Protein AF-A0A482VQ48-F1 (afdb_monomer_lite)

Foldseek 3Di:
DPLQAAAQALVCLVVLLVVLVVVCVPDDPVCFQVSVVVSLVSHDHPRNVVCVPPDDDGPVVVNVVSCVRRYDDQDPVNVVVVVVVVVVVVVVPDPDDDPDDDDDDDDDDPDPDDDDDD

Secondary structure (DSSP, 8-state):
-----B-S-HHHHHHHHHHHHHHHHHS-HHHHHHHHHHHHHTB-HHHHHHHTT----SHHHHHHHHHHHHS----HHHHHHHHHHHHHHHHTS--S--PPSS-------TTS------

pLDDT: mean 75.93, std 21.74, range [33.66, 95.94]

Radius of gyration: 28.67 Å; chains: 1; bounding box: 46×86×58 Å

Sequence (118 aa):
MITRSFDGKRSELQEFIRIWDIAYKFAANHQKEPLLGFILSNITGHASAQIQDKVVHNWHELNEILQQFFSEKKTESQLMEELNTLRQKSGRKNNVILQSGAIQTNQNLKYLFTNESN

Structure (mmCIF, N/CA/C/O backbone):
data_AF-A0A482VQ48-F1
#
_entry.id   AF-A0A482VQ48-F1
#
loop_
_atom_site.group_PDB
_atom_site.id
_atom_site.type_symbol
_atom_site.label_atom_id
_atom_site.label_alt_id
_atom_site.label_comp_id
_atom_site.label_asym_id
_atom_site.label_entity_id
_atom_site.label_seq_id
_atom_site.pdbx_PDB_ins_code
_atom_site.Cartn_x
_atom_site.Cartn_y
_atom_site.Cartn_z
_atom_site.occupancy
_atom_site.B_iso_or_equiv
_atom_site.auth_seq_id
_atom_site.auth_comp_id
_atom_site.auth_asym_id
_atom_site.auth_atom_id
_atom_site.pdbx_PDB_model_num
ATOM 1 N N . MET A 1 1 ? 18.257 -4.846 3.608 1.00 39.88 1 MET A N 1
ATOM 2 C CA . MET A 1 1 ? 17.220 -4.444 2.635 1.00 39.88 1 MET A CA 1
ATOM 3 C C . MET A 1 1 ? 15.912 -4.361 3.409 1.00 39.88 1 MET A C 1
ATOM 5 O O . MET A 1 1 ? 15.552 -5.352 4.026 1.00 39.88 1 MET A O 1
ATOM 9 N N . ILE A 1 2 ? 15.285 -3.186 3.521 1.00 48.41 2 ILE A N 1
ATOM 10 C CA . ILE A 1 2 ? 14.027 -3.047 4.276 1.00 48.41 2 ILE A CA 1
ATOM 11 C C . ILE A 1 2 ? 12.893 -3.456 3.334 1.00 48.41 2 ILE A C 1
ATOM 13 O O . ILE A 1 2 ? 12.313 -2.621 2.654 1.00 48.41 2 ILE A O 1
ATOM 17 N N . THR A 1 3 ? 12.621 -4.752 3.240 1.00 56.72 3 THR A N 1
ATOM 18 C CA . THR A 1 3 ? 11.409 -5.269 2.596 1.00 56.72 3 THR A CA 1
ATOM 19 C C . THR A 1 3 ? 10.340 -5.374 3.671 1.00 56.72 3 THR A C 1
ATOM 21 O O . THR A 1 3 ? 10.227 -6.394 4.350 1.00 56.72 3 THR A O 1
ATOM 24 N N . ARG A 1 4 ? 9.617 -4.276 3.914 1.00 76.50 4 ARG A N 1
ATOM 25 C CA . ARG A 1 4 ? 8.392 -4.350 4.713 1.00 76.50 4 ARG A CA 1
ATOM 26 C C . ARG A 1 4 ? 7.263 -4.759 3.786 1.00 76.50 4 ARG A C 1
ATOM 28 O O . ARG A 1 4 ? 6.808 -3.950 2.983 1.00 76.50 4 ARG A O 1
ATOM 35 N N . SER A 1 5 ? 6.855 -6.015 3.899 1.00 89.31 5 SER A N 1
ATOM 36 C CA . SER A 1 5 ? 5.650 -6.506 3.246 1.00 89.31 5 SER A CA 1
ATOM 37 C C . SER A 1 5 ? 4.412 -5.863 3.871 1.00 89.31 5 SER A C 1
ATOM 39 O O . SER A 1 5 ? 4.418 -5.537 5.058 1.00 89.31 5 SER A O 1
ATOM 41 N N . PHE A 1 6 ? 3.356 -5.695 3.082 1.00 93.69 6 PHE A N 1
ATOM 42 C CA . PHE A 1 6 ? 2.062 -5.192 3.537 1.00 93.69 6 PHE A CA 1
ATOM 43 C C . PHE A 1 6 ? 0.996 -6.262 3.336 1.00 93.69 6 PHE A C 1
ATOM 45 O O . PHE A 1 6 ? 0.801 -6.736 2.218 1.00 93.69 6 PHE A O 1
ATOM 52 N N . ASP A 1 7 ? 0.323 -6.662 4.412 1.00 92.75 7 ASP A N 1
ATOM 53 C CA . ASP A 1 7 ? -0.710 -7.708 4.392 1.00 92.75 7 ASP A CA 1
ATOM 54 C C . ASP A 1 7 ? -2.148 -7.155 4.407 1.00 92.75 7 ASP A C 1
ATOM 56 O O . ASP A 1 7 ? -3.102 -7.920 4.254 1.00 92.75 7 ASP A O 1
ATOM 60 N N . GLY A 1 8 ? -2.309 -5.834 4.559 1.00 89.44 8 GLY A N 1
ATOM 61 C CA . GLY A 1 8 ? -3.603 -5.154 4.678 1.00 89.44 8 GLY A CA 1
ATOM 62 C C . GLY A 1 8 ? -3.880 -4.542 6.052 1.00 89.44 8 GLY A C 1
ATOM 63 O O . GLY A 1 8 ? -4.915 -3.897 6.233 1.00 89.44 8 GLY A O 1
ATOM 64 N N . LYS A 1 9 ? -2.988 -4.702 7.038 1.00 90.81 9 LYS A N 1
ATOM 65 C CA . LYS A 1 9 ? -3.147 -4.078 8.361 1.00 90.81 9 LYS A CA 1
ATOM 66 C C . LYS A 1 9 ? -3.091 -2.555 8.296 1.00 90.81 9 LYS A C 1
ATOM 68 O O . LYS A 1 9 ? -2.079 -1.954 7.942 1.00 90.81 9 LYS A O 1
ATOM 73 N N . ARG A 1 10 ? -4.150 -1.912 8.787 1.00 86.19 10 ARG A N 1
ATOM 74 C CA . ARG A 1 10 ? -4.276 -0.444 8.815 1.00 86.19 10 ARG A CA 1
ATOM 75 C C . ARG A 1 10 ? -3.122 0.260 9.530 1.00 86.19 10 ARG A C 1
ATOM 77 O O . ARG A 1 10 ? -2.643 1.283 9.054 1.00 86.19 10 ARG A O 1
ATOM 84 N N . SER A 1 11 ? -2.653 -0.304 10.644 1.00 87.19 11 SER A N 1
ATOM 85 C CA . SER A 1 11 ? -1.537 0.243 11.428 1.00 87.19 11 SER A CA 1
ATOM 86 C C . SER A 1 11 ? -0.217 0.295 10.656 1.00 87.19 11 SER A C 1
ATOM 88 O O . SER A 1 11 ? 0.671 1.064 11.012 1.00 87.19 11 SER A O 1
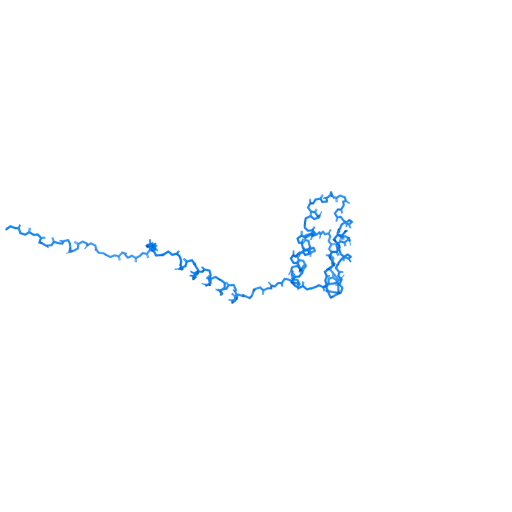ATOM 90 N N . GLU A 1 12 ? -0.075 -0.519 9.610 1.00 90.12 12 GLU A N 1
ATOM 91 C CA . GLU A 1 12 ? 1.146 -0.639 8.811 1.00 90.12 12 GLU A CA 1
ATOM 92 C C . GLU A 1 12 ? 1.077 0.186 7.516 1.00 90.12 12 GLU A C 1
ATOM 94 O O . GLU A 1 12 ? 2.117 0.512 6.944 1.00 90.12 12 GLU A O 1
ATOM 99 N N . LEU A 1 13 ? -0.129 0.585 7.089 1.00 91.88 13 LEU A N 1
ATOM 100 C CA . LEU A 1 13 ? -0.376 1.263 5.814 1.00 91.88 13 LEU A CA 1
ATOM 101 C C . LEU A 1 13 ? 0.445 2.546 5.653 1.00 91.88 13 LEU A C 1
ATOM 103 O O . LEU A 1 13 ? 1.133 2.714 4.650 1.00 91.88 13 LEU A O 1
ATOM 107 N N . GLN A 1 14 ? 0.386 3.454 6.632 1.00 92.44 14 GLN A N 1
ATOM 108 C CA . GLN A 1 14 ? 1.053 4.756 6.508 1.00 92.44 14 GLN A CA 1
ATOM 109 C C . GLN A 1 14 ? 2.576 4.611 6.462 1.00 92.44 14 GLN A C 1
ATOM 111 O O . GLN A 1 14 ? 3.245 5.325 5.720 1.00 92.44 14 GLN A O 1
ATOM 116 N N . GLU A 1 15 ? 3.130 3.656 7.209 1.00 91.75 15 GLU A N 1
ATOM 117 C CA . GLU A 1 15 ? 4.567 3.392 7.192 1.00 91.75 15 GLU A CA 1
ATOM 118 C C . GLU A 1 15 ? 5.006 2.740 5.876 1.00 91.75 15 GLU A C 1
ATOM 120 O O . GLU A 1 15 ? 6.036 3.122 5.320 1.00 91.75 15 GLU A O 1
ATOM 125 N N . PHE A 1 16 ? 4.209 1.812 5.339 1.00 93.69 16 PHE A N 1
ATOM 126 C CA . PHE A 1 16 ? 4.445 1.225 4.021 1.00 93.69 16 PHE A CA 1
ATOM 127 C C . PHE A 1 16 ? 4.445 2.302 2.930 1.00 93.69 16 PHE A C 1
ATOM 129 O O . PHE A 1 16 ? 5.416 2.418 2.182 1.00 93.69 16 PHE A O 1
ATOM 136 N N . ILE A 1 17 ? 3.410 3.149 2.888 1.00 94.19 17 ILE A N 1
ATOM 137 C CA . ILE A 1 17 ? 3.305 4.256 1.928 1.00 94.19 17 ILE A CA 1
ATOM 138 C C . ILE A 1 17 ? 4.502 5.194 2.056 1.00 94.19 17 ILE A C 1
ATOM 140 O O . ILE A 1 17 ? 5.129 5.514 1.053 1.00 94.19 17 ILE A O 1
ATOM 144 N N . ARG A 1 18 ? 4.872 5.590 3.277 1.00 93.81 18 ARG A N 1
ATOM 145 C CA . ARG A 1 18 ? 5.997 6.501 3.517 1.00 93.81 18 ARG A CA 1
ATOM 146 C C . ARG A 1 18 ? 7.318 5.956 2.965 1.00 93.81 18 ARG A C 1
ATOM 148 O O . ARG A 1 18 ? 8.084 6.713 2.374 1.00 93.81 18 ARG A O 1
ATOM 155 N N . ILE A 1 19 ? 7.605 4.668 3.166 1.00 92.94 19 ILE A N 1
ATOM 156 C CA . ILE A 1 19 ? 8.839 4.036 2.674 1.00 92.94 19 ILE A CA 1
ATOM 157 C C . ILE A 1 19 ? 8.893 4.082 1.143 1.00 92.94 19 ILE A C 1
ATOM 159 O O . ILE A 1 19 ? 9.905 4.494 0.571 1.00 92.94 19 ILE A O 1
ATOM 163 N N . TRP A 1 20 ? 7.808 3.683 0.481 1.00 94.19 20 TRP A N 1
ATOM 164 C CA . TRP A 1 20 ? 7.778 3.589 -0.976 1.00 94.19 20 TRP A CA 1
ATOM 165 C C . TRP A 1 20 ? 7.635 4.936 -1.666 1.00 94.19 20 TRP A C 1
ATOM 167 O O . TRP A 1 20 ? 8.206 5.116 -2.735 1.00 94.19 20 TRP A O 1
ATOM 177 N N . ASP A 1 21 ? 6.984 5.909 -1.032 1.00 95.31 21 ASP A N 1
ATOM 178 C CA . ASP A 1 21 ? 6.919 7.279 -1.530 1.00 95.31 21 ASP A CA 1
ATOM 179 C C . ASP A 1 21 ? 8.315 7.910 -1.604 1.00 95.31 21 ASP A C 1
ATOM 181 O O . ASP A 1 21 ? 8.705 8.478 -2.625 1.00 95.31 21 ASP A O 1
ATOM 185 N N . ILE A 1 22 ? 9.132 7.701 -0.565 1.00 94.00 22 ILE A N 1
ATOM 186 C CA . ILE A 1 22 ? 10.543 8.100 -0.566 1.00 94.00 22 ILE A CA 1
ATOM 187 C C . ILE A 1 22 ? 11.295 7.372 -1.687 1.00 94.00 22 ILE A C 1
ATOM 189 O O . ILE A 1 22 ? 11.955 8.021 -2.499 1.00 94.00 22 ILE A O 1
ATOM 193 N N . ALA A 1 23 ? 11.182 6.044 -1.771 1.00 93.06 23 ALA A N 1
ATOM 194 C CA . ALA A 1 23 ? 11.880 5.264 -2.794 1.00 93.06 23 ALA A CA 1
ATOM 195 C C . ALA A 1 23 ? 11.510 5.713 -4.220 1.00 93.06 23 ALA A C 1
ATOM 197 O O . ALA A 1 23 ? 12.389 5.899 -5.059 1.00 93.06 23 ALA A O 1
ATOM 198 N N . TYR A 1 24 ? 10.225 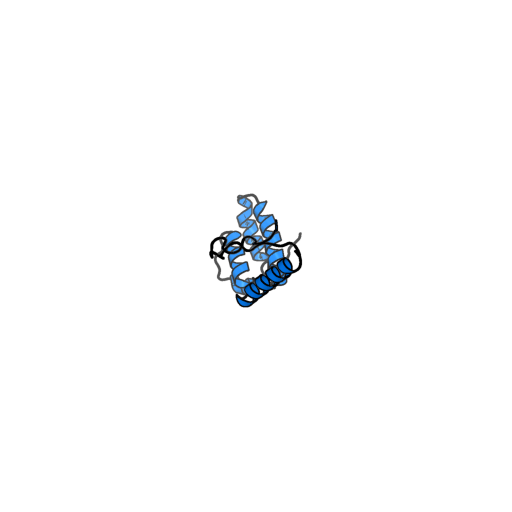5.954 -4.479 1.00 94.69 24 TYR A N 1
ATOM 199 C CA . TYR A 1 24 ? 9.713 6.364 -5.783 1.00 94.69 24 TYR A CA 1
ATOM 200 C C . TYR A 1 24 ? 10.104 7.800 -6.146 1.00 94.69 24 TYR A C 1
ATOM 202 O O . TYR A 1 24 ? 10.395 8.087 -7.309 1.00 94.69 24 TYR A O 1
ATOM 210 N N . LYS A 1 25 ? 10.169 8.699 -5.155 1.00 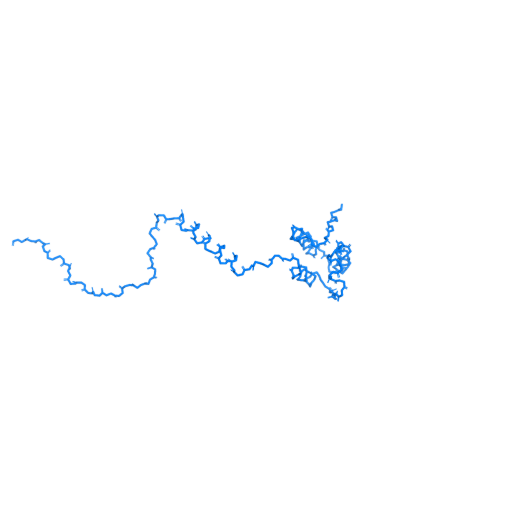95.00 25 LYS A N 1
ATOM 211 C CA . LYS A 1 25 ? 10.631 10.083 -5.329 1.00 95.00 25 LYS A CA 1
ATOM 212 C C . LYS A 1 25 ? 12.099 10.161 -5.749 1.00 95.00 25 LYS A C 1
ATOM 214 O O . LYS A 1 25 ? 12.447 11.024 -6.551 1.00 95.00 25 LYS A O 1
ATOM 219 N N . PHE A 1 26 ? 12.948 9.290 -5.205 1.00 95.06 26 PHE A N 1
ATOM 220 C CA . PHE A 1 26 ? 14.385 9.278 -5.500 1.00 95.06 26 PHE A CA 1
ATOM 221 C C . PHE A 1 26 ? 14.772 8.374 -6.679 1.00 95.06 26 PHE A C 1
ATOM 223 O O . PHE A 1 26 ? 15.895 8.474 -7.173 1.00 95.06 26 PHE A O 1
ATOM 230 N N . ALA A 1 27 ? 13.866 7.519 -7.156 1.00 94.69 27 ALA A N 1
ATOM 231 C CA . ALA A 1 27 ? 14.102 6.671 -8.317 1.00 94.69 27 ALA A CA 1
ATOM 232 C C . ALA A 1 27 ? 14.189 7.485 -9.619 1.00 94.69 27 ALA A C 1
ATOM 234 O O . ALA A 1 27 ? 13.366 8.366 -9.897 1.00 94.69 27 ALA A O 1
ATOM 235 N N . ALA A 1 28 ? 15.154 7.136 -10.473 1.00 95.44 28 ALA A N 1
ATOM 236 C CA . ALA A 1 28 ? 15.206 7.662 -11.832 1.00 95.44 28 ALA A CA 1
ATOM 237 C C . ALA A 1 28 ? 13.995 7.172 -12.645 1.00 95.44 28 ALA A C 1
ATOM 239 O O . ALA A 1 28 ? 13.440 6.109 -12.372 1.00 95.44 28 ALA A O 1
ATOM 240 N N . ASN A 1 29 ? 13.597 7.905 -13.690 1.00 94.50 29 ASN A N 1
ATOM 241 C CA . ASN A 1 29 ? 12.384 7.576 -14.454 1.00 94.50 29 ASN A CA 1
ATOM 242 C C . ASN A 1 29 ? 12.375 6.141 -15.014 1.00 94.50 29 ASN A C 1
ATOM 244 O O . ASN A 1 29 ? 11.348 5.478 -14.943 1.00 94.50 29 ASN A O 1
ATOM 248 N N . HIS A 1 30 ? 13.519 5.632 -15.481 1.00 95.06 30 HIS A N 1
ATOM 249 C CA . HIS A 1 30 ? 13.650 4.258 -15.987 1.00 95.06 30 HIS A CA 1
ATOM 250 C C . HIS A 1 30 ? 13.571 3.178 -14.890 1.00 95.06 30 HIS A C 1
ATOM 252 O O . HIS A 1 30 ? 13.414 2.003 -15.194 1.00 95.06 30 HIS A O 1
ATOM 258 N N . GLN A 1 31 ? 13.697 3.556 -13.615 1.00 95.56 31 GLN A N 1
ATOM 259 C CA . GLN A 1 31 ? 13.623 2.643 -12.469 1.00 95.56 31 GLN A CA 1
ATOM 260 C C . GLN A 1 31 ? 12.216 2.571 -11.874 1.00 95.56 31 GLN A C 1
ATOM 262 O O . GLN A 1 31 ? 11.940 1.661 -11.099 1.00 95.56 31 GLN A O 1
ATOM 267 N N . LYS A 1 32 ? 11.325 3.510 -12.215 1.00 93.56 32 LYS A N 1
ATOM 268 C CA . LYS A 1 32 ? 9.992 3.621 -11.607 1.00 93.56 32 LYS A CA 1
ATOM 269 C C . LYS A 1 32 ? 9.097 2.424 -11.904 1.00 93.56 32 LYS A C 1
ATOM 271 O O . LYS A 1 32 ? 8.416 1.956 -11.001 1.00 93.56 32 LYS A O 1
ATOM 276 N N . GLU A 1 33 ? 9.126 1.913 -13.130 1.00 95.00 33 GLU A N 1
ATOM 277 C CA . GLU A 1 33 ? 8.345 0.735 -13.518 1.00 95.00 33 GLU A CA 1
ATOM 278 C C . GLU A 1 33 ? 8.869 -0.553 -12.844 1.00 95.00 33 GLU A C 1
ATOM 280 O O . GLU A 1 33 ? 8.083 -1.220 -12.167 1.00 95.00 33 GLU A O 1
ATOM 285 N N . PRO A 1 34 ? 10.182 -0.874 -12.877 1.00 95.12 34 PRO A N 1
ATOM 286 C CA . PRO A 1 34 ? 10.729 -1.975 -12.079 1.00 95.12 34 PRO A CA 1
ATOM 287 C C . PRO A 1 34 ? 10.458 -1.838 -10.575 1.00 95.12 34 PRO A C 1
ATOM 289 O O . PRO A 1 34 ? 10.139 -2.819 -9.904 1.00 95.12 34 PRO A O 1
ATOM 292 N N . LEU A 1 35 ? 10.560 -0.618 -10.038 1.00 95.12 35 LEU A N 1
ATOM 293 C CA . LEU A 1 35 ? 10.258 -0.333 -8.639 1.00 95.12 35 LEU A CA 1
ATOM 294 C C . LEU A 1 35 ? 8.782 -0.591 -8.327 1.00 95.12 35 LEU A C 1
ATOM 296 O O . LEU A 1 35 ? 8.492 -1.184 -7.296 1.00 95.12 35 LEU A O 1
ATOM 300 N N . LEU A 1 36 ? 7.857 -0.206 -9.207 1.00 95.38 36 LEU A N 1
ATOM 301 C CA . LEU A 1 36 ? 6.436 -0.507 -9.048 1.00 95.38 36 LEU A CA 1
ATOM 302 C C . LEU A 1 36 ? 6.188 -2.019 -8.997 1.00 95.38 36 LEU A C 1
ATOM 304 O O . LEU A 1 36 ? 5.497 -2.486 -8.093 1.00 95.38 36 LEU A O 1
ATOM 308 N N . GLY A 1 37 ? 6.801 -2.789 -9.900 1.00 94.38 37 GLY A N 1
ATOM 309 C CA . GLY A 1 37 ? 6.734 -4.253 -9.859 1.00 94.38 37 GLY A CA 1
ATOM 310 C C . GLY A 1 37 ? 7.262 -4.821 -8.537 1.00 94.38 37 GLY A C 1
ATOM 311 O O . GLY A 1 37 ? 6.646 -5.704 -7.937 1.00 94.38 37 GLY A O 1
ATOM 312 N N . PHE A 1 38 ? 8.356 -4.255 -8.019 1.00 94.25 38 PHE A N 1
ATOM 313 C CA . PHE A 1 38 ? 8.886 -4.632 -6.713 1.00 94.25 38 PHE A CA 1
ATOM 314 C C . PHE A 1 38 ? 7.926 -4.280 -5.568 1.00 94.25 38 PHE A C 1
ATOM 316 O O . PHE A 1 38 ? 7.682 -5.119 -4.702 1.00 94.25 38 PHE A O 1
ATOM 323 N N . ILE A 1 39 ? 7.328 -3.089 -5.568 1.00 94.75 39 ILE A N 1
ATOM 324 C CA . ILE A 1 39 ? 6.338 -2.675 -4.563 1.00 94.75 39 ILE A CA 1
ATOM 325 C C . ILE A 1 39 ? 5.147 -3.637 -4.557 1.00 94.75 39 ILE A C 1
ATOM 327 O O . ILE A 1 39 ? 4.769 -4.120 -3.491 1.00 94.75 39 ILE A O 1
ATOM 331 N N . LEU A 1 40 ? 4.604 -3.970 -5.732 1.00 94.56 40 LEU A N 1
ATOM 332 C CA . LEU A 1 40 ? 3.494 -4.915 -5.872 1.00 94.56 40 LEU A CA 1
ATOM 333 C C . LEU A 1 40 ? 3.847 -6.293 -5.300 1.00 94.56 40 LEU A C 1
ATOM 335 O O . LEU A 1 40 ? 3.041 -6.875 -4.581 1.00 94.56 40 LEU A O 1
ATOM 339 N N . SER A 1 41 ? 5.074 -6.778 -5.521 1.00 93.94 41 SER A N 1
ATOM 340 C CA . SER A 1 41 ? 5.537 -8.051 -4.944 1.00 93.94 41 SER A CA 1
ATOM 341 C C . SER A 1 41 ? 5.652 -8.042 -3.410 1.00 93.94 41 SER A C 1
ATOM 343 O O . SER A 1 41 ? 5.625 -9.099 -2.783 1.00 93.94 41 SER A O 1
ATOM 345 N N . ASN A 1 42 ? 5.756 -6.859 -2.792 1.00 94.44 42 ASN A N 1
ATOM 346 C CA . ASN A 1 42 ? 5.753 -6.696 -1.336 1.00 94.44 42 ASN A CA 1
ATOM 347 C C . ASN A 1 42 ? 4.330 -6.581 -0.756 1.00 94.44 42 ASN A C 1
ATOM 349 O O . ASN A 1 42 ? 4.172 -6.578 0.466 1.00 94.44 42 ASN A O 1
ATOM 353 N N . ILE A 1 43 ? 3.288 -6.511 -1.586 1.00 94.44 43 ILE A N 1
ATOM 354 C CA . ILE A 1 43 ? 1.898 -6.578 -1.132 1.00 94.44 43 ILE A CA 1
ATOM 355 C C . ILE A 1 43 ? 1.487 -8.049 -1.107 1.00 94.44 43 ILE A C 1
ATOM 357 O O . ILE A 1 43 ? 1.525 -8.749 -2.114 1.00 94.44 43 ILE A O 1
ATOM 361 N N . THR A 1 44 ? 1.100 -8.531 0.067 1.00 94.19 44 THR A N 1
ATOM 362 C CA . THR A 1 44 ? 0.920 -9.958 0.350 1.00 94.19 44 THR A CA 1
ATOM 363 C C . THR A 1 44 ? -0.437 -10.229 0.993 1.00 94.19 44 THR A C 1
ATOM 365 O O . THR A 1 44 ? -1.177 -9.306 1.338 1.00 94.19 44 THR A O 1
ATOM 368 N N . GLY A 1 45 ? -0.783 -11.509 1.137 1.00 91.88 45 GLY A N 1
ATOM 369 C CA . GLY A 1 45 ? -1.946 -11.942 1.908 1.00 91.88 45 GLY A CA 1
ATOM 370 C C . GLY A 1 45 ? -3.258 -11.294 1.460 1.00 91.88 45 GLY A C 1
ATOM 371 O O . GLY A 1 45 ? -3.590 -11.277 0.275 1.00 91.88 45 GLY A O 1
ATOM 372 N N . HIS A 1 46 ? -4.008 -10.769 2.430 1.00 92.12 46 HIS A N 1
ATOM 373 C CA . HIS A 1 46 ? -5.333 -10.203 2.193 1.00 92.12 46 HIS A CA 1
ATOM 374 C C . HIS A 1 46 ? -5.298 -8.968 1.287 1.00 92.12 46 HIS A C 1
ATOM 376 O O . HIS A 1 46 ? -6.147 -8.839 0.405 1.00 92.12 46 HIS A O 1
ATOM 382 N N . ALA A 1 47 ? -4.305 -8.090 1.462 1.00 93.19 47 ALA A N 1
ATOM 383 C CA . ALA A 1 47 ? -4.151 -6.922 0.603 1.00 93.19 47 ALA A CA 1
ATOM 384 C C . ALA A 1 47 ? -3.920 -7.308 -0.858 1.00 93.19 47 ALA A C 1
ATOM 386 O O . ALA A 1 47 ? -4.559 -6.739 -1.738 1.00 93.19 47 ALA A O 1
ATOM 387 N N . SER A 1 48 ? -3.065 -8.306 -1.104 1.00 94.56 48 SER A N 1
ATOM 388 C CA . SER A 1 48 ? -2.789 -8.806 -2.456 1.00 94.56 48 SER A CA 1
ATOM 389 C C . SER A 1 48 ? -4.065 -9.310 -3.133 1.00 94.56 48 SER A C 1
ATOM 391 O O . SER A 1 48 ? -4.375 -8.892 -4.245 1.00 94.56 48 SER A O 1
ATOM 393 N N . ALA A 1 49 ? -4.863 -10.111 -2.419 1.00 93.00 49 ALA A N 1
ATOM 394 C CA . ALA A 1 49 ? -6.129 -10.627 -2.932 1.00 93.00 49 ALA A CA 1
ATOM 395 C C . ALA A 1 49 ? -7.148 -9.516 -3.256 1.00 93.00 49 ALA A C 1
ATOM 397 O O . ALA A 1 49 ? -7.871 -9.623 -4.239 1.00 93.00 49 ALA A O 1
ATOM 398 N N . GLN A 1 50 ? -7.210 -8.437 -2.464 1.00 92.75 50 GLN A N 1
ATOM 399 C CA . GLN A 1 50 ? -8.148 -7.334 -2.724 1.00 92.75 50 GLN A CA 1
ATOM 400 C C . GLN A 1 50 ? -7.796 -6.498 -3.960 1.00 92.75 50 GLN A C 1
ATOM 402 O O . GLN A 1 50 ? -8.693 -5.949 -4.601 1.00 92.75 50 GLN A O 1
ATOM 407 N N . ILE A 1 51 ? -6.506 -6.352 -4.272 1.00 93.19 51 ILE A N 1
ATOM 408 C CA . ILE A 1 51 ? -6.050 -5.477 -5.361 1.00 93.19 51 ILE A CA 1
ATOM 409 C C . ILE A 1 51 ? -5.676 -6.241 -6.634 1.00 93.19 51 ILE A C 1
ATOM 411 O O . ILE A 1 51 ? -5.312 -5.606 -7.618 1.00 93.19 51 ILE A O 1
ATOM 415 N N . GLN A 1 52 ? -5.775 -7.573 -6.635 1.00 90.38 52 GLN A N 1
ATOM 416 C CA . GLN A 1 52 ? -5.338 -8.437 -7.737 1.00 90.38 52 GLN A CA 1
ATOM 417 C C . GLN A 1 52 ? -5.963 -8.068 -9.092 1.00 90.38 52 GLN A C 1
ATOM 419 O O . GLN A 1 52 ? -5.279 -8.106 -10.111 1.00 90.38 52 GLN A O 1
ATOM 424 N N . ASP A 1 53 ? -7.235 -7.665 -9.099 1.00 90.31 53 ASP A N 1
ATOM 425 C CA . ASP A 1 53 ? -7.965 -7.304 -10.323 1.00 90.31 53 ASP A CA 1
ATOM 426 C C . ASP A 1 53 ? -7.785 -5.829 -10.729 1.00 90.31 53 ASP A C 1
ATOM 428 O O . ASP A 1 53 ? -8.443 -5.338 -11.651 1.00 90.31 53 ASP A O 1
ATOM 432 N N . LYS A 1 54 ? -6.945 -5.070 -10.016 1.00 91.50 54 LYS A N 1
ATOM 433 C CA . LYS A 1 54 ? -6.713 -3.651 -10.294 1.00 91.50 54 LYS A CA 1
ATOM 434 C C . LYS A 1 54 ? -5.548 -3.485 -11.257 1.00 91.50 54 LYS A C 1
ATOM 436 O O . LYS A 1 54 ? -4.445 -3.968 -11.021 1.00 91.50 54 LYS A O 1
ATOM 441 N N . VAL A 1 55 ? -5.796 -2.735 -12.326 1.00 90.31 55 VAL A N 1
ATOM 442 C CA . VAL A 1 55 ? -4.740 -2.278 -13.228 1.00 90.31 55 VAL A CA 1
ATOM 443 C C . VAL A 1 55 ? -4.084 -1.050 -12.605 1.00 90.31 55 VAL A C 1
ATOM 445 O O . VAL A 1 55 ? -4.775 -0.106 -12.229 1.00 90.31 55 VAL A O 1
ATOM 448 N N . VAL A 1 56 ? -2.760 -1.095 -12.471 1.00 92.38 56 VAL A N 1
ATOM 449 C CA . VAL A 1 56 ? -1.949 -0.052 -11.836 1.00 92.38 56 VAL A CA 1
ATOM 450 C C . VAL A 1 56 ? -0.765 0.252 -12.746 1.00 92.38 56 VAL A C 1
ATOM 452 O O . VAL A 1 56 ? 0.030 -0.640 -13.043 1.00 92.38 56 VAL A O 1
ATOM 455 N N . HIS A 1 57 ? -0.628 1.505 -13.172 1.00 92.38 57 HIS A N 1
ATOM 456 C CA . HIS A 1 57 ? 0.425 1.943 -14.091 1.00 92.38 57 HIS A CA 1
ATOM 457 C C . HIS A 1 57 ? 1.547 2.719 -13.402 1.00 92.38 57 HIS A C 1
ATOM 459 O O . HIS A 1 57 ? 2.648 2.840 -13.937 1.00 92.38 57 HIS A O 1
ATOM 465 N N . ASN A 1 58 ? 1.282 3.277 -12.224 1.00 93.94 58 ASN A N 1
ATOM 466 C CA . ASN A 1 58 ? 2.253 4.062 -11.477 1.00 93.94 58 ASN A CA 1
ATOM 467 C C . ASN A 1 58 ? 2.002 3.975 -9.966 1.00 93.94 58 ASN A C 1
ATOM 469 O O . ASN A 1 58 ? 0.964 3.511 -9.498 1.00 93.94 58 ASN A O 1
ATOM 473 N N . TRP A 1 59 ? 2.978 4.446 -9.190 1.00 95.50 59 TRP A N 1
ATOM 474 C CA . TRP A 1 59 ? 2.890 4.458 -7.729 1.00 95.50 59 TRP A CA 1
ATOM 475 C C . TRP A 1 59 ? 1.738 5.314 -7.187 1.00 95.50 59 TRP A C 1
ATOM 477 O O . TRP A 1 59 ? 1.175 4.977 -6.150 1.00 95.50 59 TRP A O 1
ATOM 487 N N . HIS A 1 60 ? 1.373 6.406 -7.864 1.00 94.69 60 HIS A N 1
ATOM 488 C CA . HIS A 1 60 ? 0.324 7.302 -7.379 1.00 94.69 60 HIS A CA 1
ATOM 489 C C . HIS A 1 60 ? -1.038 6.600 -7.370 1.00 94.69 60 HIS A C 1
ATOM 491 O O . HIS A 1 60 ? -1.698 6.575 -6.336 1.00 94.69 60 HIS A O 1
ATOM 497 N N . GLU A 1 61 ? -1.378 5.922 -8.468 1.00 95.50 61 GLU A N 1
ATOM 498 C CA . GLU A 1 61 ? -2.578 5.082 -8.571 1.00 95.50 61 GLU A CA 1
ATOM 499 C C . GLU A 1 61 ? -2.596 3.978 -7.504 1.00 95.50 61 GLU A C 1
ATOM 501 O O . GLU A 1 61 ? -3.613 3.755 -6.846 1.00 95.50 61 GLU A O 1
ATOM 506 N N . LEU A 1 62 ? -1.458 3.308 -7.281 1.00 95.94 62 LEU A N 1
ATOM 507 C CA . LEU A 1 62 ? -1.356 2.278 -6.245 1.00 95.94 62 LEU A CA 1
ATOM 508 C C . LEU A 1 62 ? -1.616 2.849 -4.849 1.00 95.94 62 LEU A C 1
ATOM 510 O O . LEU A 1 62 ? -2.347 2.252 -4.063 1.00 95.94 62 LEU A O 1
ATOM 514 N N . ASN A 1 63 ? -1.020 3.997 -4.533 1.00 95.56 63 ASN A N 1
ATOM 515 C CA . ASN A 1 63 ? -1.188 4.665 -3.247 1.00 95.56 63 ASN A CA 1
ATOM 516 C C . ASN A 1 63 ? -2.661 5.036 -3.004 1.00 95.56 63 ASN A C 1
ATOM 518 O O . ASN A 1 63 ? -3.194 4.749 -1.934 1.00 95.56 63 ASN A O 1
ATOM 522 N N . GLU A 1 64 ? -3.345 5.589 -4.006 1.00 94.38 64 GLU A N 1
ATOM 523 C CA . GLU A 1 64 ? -4.775 5.904 -3.915 1.00 94.38 64 GLU A CA 1
ATOM 524 C C . GLU A 1 64 ? -5.625 4.661 -3.638 1.00 94.38 64 GLU A C 1
ATOM 526 O O . GLU A 1 64 ? -6.457 4.678 -2.728 1.00 94.38 64 GLU A O 1
ATOM 531 N N . ILE A 1 65 ? -5.371 3.559 -4.351 1.00 94.25 65 ILE A N 1
ATOM 532 C CA . ILE A 1 65 ? -6.041 2.273 -4.116 1.00 94.25 65 ILE A CA 1
ATOM 533 C C . ILE A 1 65 ? -5.792 1.804 -2.677 1.00 94.25 65 ILE A C 1
ATOM 535 O O . ILE A 1 65 ? -6.733 1.483 -1.951 1.00 94.25 65 ILE A O 1
ATOM 539 N N . LEU A 1 66 ? -4.537 1.799 -2.227 1.00 94.12 66 LEU A N 1
ATOM 540 C CA . LEU A 1 66 ? -4.185 1.347 -0.882 1.00 94.12 66 LEU A CA 1
ATOM 541 C C . LEU A 1 66 ? -4.857 2.201 0.205 1.00 94.12 66 LEU A C 1
ATOM 543 O O . LEU A 1 66 ? -5.393 1.661 1.174 1.00 94.12 66 LEU A O 1
ATOM 547 N N . GLN A 1 67 ? -4.898 3.522 0.032 1.00 93.19 67 GLN A N 1
ATOM 548 C CA . GLN A 1 67 ? -5.623 4.413 0.936 1.00 93.19 67 GLN A CA 1
ATOM 549 C C . GLN A 1 67 ? -7.131 4.140 0.884 1.00 93.19 67 GLN A C 1
ATOM 551 O O . GLN A 1 67 ? -7.772 4.044 1.926 1.00 93.19 67 GLN A O 1
ATOM 556 N N . GLN A 1 68 ? -7.722 3.944 -0.292 1.00 91.44 68 GLN A N 1
ATOM 557 C CA . GLN A 1 68 ? -9.158 3.692 -0.417 1.00 91.44 68 GLN A CA 1
ATOM 558 C C . GLN A 1 68 ? -9.607 2.425 0.328 1.00 91.44 68 GLN A C 1
ATOM 560 O O . GLN A 1 68 ? -10.658 2.441 0.976 1.00 91.44 68 GLN A O 1
ATOM 565 N N . PHE A 1 69 ? -8.835 1.342 0.228 1.00 90.25 69 PHE A N 1
ATOM 566 C CA . PHE A 1 69 ? -9.198 0.045 0.805 1.00 90.25 69 PHE A CA 1
ATOM 567 C C . PHE A 1 69 ? -8.780 -0.112 2.269 1.00 90.25 69 PHE A C 1
ATOM 569 O O . PHE A 1 69 ? -9.502 -0.738 3.047 1.00 90.25 69 PHE A O 1
ATOM 576 N N . PHE A 1 70 ? -7.640 0.463 2.662 1.00 91.75 70 PHE A N 1
ATOM 577 C CA . PHE A 1 70 ? -7.018 0.161 3.953 1.00 91.75 70 PHE A CA 1
ATOM 578 C C . PHE A 1 70 ? -6.886 1.371 4.885 1.00 91.75 70 PHE A C 1
ATOM 580 O O . PHE A 1 70 ? -6.487 1.191 6.037 1.00 91.75 70 PHE A O 1
ATOM 587 N N . SER A 1 71 ? -7.217 2.592 4.445 1.00 86.75 71 SER A N 1
ATOM 588 C CA . SER A 1 71 ? -7.218 3.747 5.351 1.00 86.75 71 SER A CA 1
ATOM 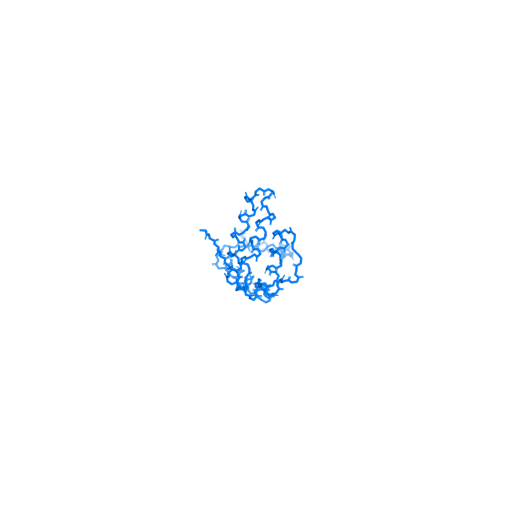589 C C . SER A 1 71 ? -8.394 3.709 6.322 1.00 86.75 71 SER A C 1
ATOM 591 O O . SER A 1 71 ? -9.448 3.108 6.088 1.00 86.75 71 SER A O 1
ATOM 593 N N . GLU A 1 72 ? -8.206 4.374 7.453 1.00 74.94 72 GLU A N 1
ATOM 594 C CA . GLU A 1 72 ? -9.276 4.596 8.405 1.00 74.94 72 GLU A CA 1
ATOM 595 C C . GLU A 1 72 ? -10.152 5.751 7.906 1.00 74.94 72 GLU A C 1
ATOM 597 O O . GLU A 1 72 ? -9.742 6.912 7.898 1.00 74.94 72 GLU A O 1
ATOM 602 N N . LYS A 1 73 ? -11.378 5.442 7.474 1.00 67.31 73 LYS A N 1
ATOM 603 C CA . LYS A 1 73 ? -12.382 6.479 7.230 1.00 67.31 73 LYS A CA 1
ATOM 604 C C . LYS A 1 73 ? -12.833 7.019 8.580 1.00 67.31 73 LYS A C 1
ATOM 606 O O . LYS A 1 73 ? -13.629 6.377 9.263 1.00 67.31 73 LYS A O 1
ATOM 611 N N . LYS A 1 74 ? -12.336 8.197 8.960 1.00 63.84 74 LYS A N 1
ATOM 612 C CA . LYS A 1 74 ? -12.926 8.942 10.074 1.00 63.84 74 LYS A CA 1
ATOM 613 C C . LYS A 1 74 ? -14.381 9.230 9.732 1.00 63.84 74 LYS A C 1
ATOM 615 O O . LYS A 1 74 ? -14.685 9.797 8.684 1.00 63.84 74 LYS A O 1
ATOM 620 N N . THR A 1 75 ? -15.277 8.804 10.609 1.00 64.94 75 THR A N 1
ATOM 621 C CA . THR A 1 75 ? -16.704 9.098 10.465 1.00 64.94 75 THR A CA 1
ATOM 622 C C . THR A 1 75 ? -16.916 10.591 10.719 1.00 64.94 75 THR A C 1
ATOM 624 O O . THR A 1 75 ? -16.182 11.186 11.508 1.00 64.94 75 THR A O 1
ATOM 627 N N . GLU A 1 76 ? -17.925 11.206 10.100 1.00 62.47 76 GLU A N 1
ATOM 628 C CA . GLU A 1 76 ? -18.269 12.621 10.327 1.00 62.47 76 GLU A CA 1
ATOM 629 C C . GLU A 1 76 ? -18.377 12.956 11.824 1.00 62.47 76 GLU A C 1
ATOM 631 O O . GLU A 1 76 ? -17.854 13.971 12.280 1.00 62.47 76 GLU A O 1
ATOM 636 N N . SER A 1 77 ? -18.952 12.049 12.616 1.00 64.62 77 SER A N 1
ATOM 637 C CA . SER A 1 77 ? -19.047 12.184 14.071 1.00 64.62 77 SER A CA 1
ATOM 638 C C . SER A 1 77 ? -17.681 12.265 14.761 1.00 64.62 77 SER A C 1
ATOM 640 O O . SER A 1 77 ? -17.506 13.093 15.646 1.00 64.62 77 SER A O 1
ATOM 642 N N . GLN A 1 78 ? -16.695 11.474 14.328 1.00 70.69 78 GLN A N 1
ATOM 643 C CA . GLN A 1 78 ? -15.334 11.500 14.883 1.00 70.69 78 GLN A CA 1
ATOM 644 C C . GLN A 1 78 ? -14.598 12.789 14.495 1.00 70.69 78 GLN A C 1
ATOM 646 O O . GLN A 1 78 ? -13.866 13.352 15.304 1.00 70.69 78 GLN A O 1
ATOM 651 N N . LEU A 1 79 ? -14.828 13.295 13.278 1.00 73.31 79 LEU A N 1
ATOM 652 C CA . LEU A 1 79 ? -14.293 14.586 12.836 1.00 73.31 79 LEU A CA 1
ATOM 653 C C . LEU A 1 79 ? -14.903 15.747 13.635 1.00 73.31 79 LEU A C 1
ATOM 655 O O . LEU A 1 79 ? -14.182 16.644 14.071 1.00 73.31 79 LEU A O 1
ATOM 659 N N . MET A 1 80 ? -16.217 15.715 13.876 1.00 71.62 80 MET A N 1
ATOM 660 C CA . MET A 1 80 ? -16.914 16.701 14.709 1.00 71.62 80 MET A CA 1
ATOM 661 C C . MET A 1 80 ? -16.470 16.643 16.172 1.00 71.62 80 MET A C 1
ATOM 663 O O . MET A 1 80 ? -16.311 17.682 16.815 1.00 71.62 80 MET A O 1
ATOM 667 N N . GLU A 1 81 ? -16.229 15.449 16.706 1.00 75.25 81 GLU A N 1
ATOM 668 C CA . GLU A 1 81 ? -15.720 15.262 18.063 1.00 75.25 81 GLU A CA 1
ATOM 669 C C . GLU A 1 81 ? -14.279 15.775 18.204 1.00 75.25 81 GLU A C 1
ATOM 671 O O . GLU A 1 81 ? -13.976 16.503 19.154 1.00 75.25 81 GLU A O 1
ATOM 676 N N . GLU A 1 82 ? -13.406 15.515 17.226 1.00 75.56 82 GLU A N 1
ATOM 677 C CA . GLU A 1 82 ? -12.064 16.104 17.172 1.00 75.56 82 GLU A CA 1
ATOM 678 C C . GLU A 1 82 ? -12.114 17.634 17.061 1.00 75.56 82 GLU A C 1
ATOM 680 O O . GLU A 1 82 ? -11.413 18.317 17.810 1.00 75.56 82 GLU A O 1
ATOM 685 N N . LEU A 1 83 ? -12.977 18.193 16.205 1.00 74.69 83 LEU A N 1
ATOM 686 C CA . LEU A 1 83 ? -13.186 19.642 16.088 1.00 74.69 83 LEU A CA 1
ATOM 687 C C . LEU A 1 83 ? -13.640 20.262 17.413 1.00 74.69 83 LEU A C 1
ATOM 689 O O . LEU A 1 83 ? -13.098 21.282 17.844 1.00 74.69 83 LEU A O 1
ATOM 693 N N . ASN A 1 84 ? -14.605 19.638 18.087 1.00 74.00 84 ASN A N 1
ATOM 694 C CA . ASN A 1 84 ? -15.087 20.094 19.387 1.00 74.00 84 ASN A CA 1
ATOM 695 C C . ASN A 1 84 ? -13.996 19.991 20.460 1.00 74.00 84 ASN A C 1
ATOM 697 O O . ASN A 1 84 ? -13.824 20.919 21.253 1.00 74.00 84 ASN A O 1
ATOM 701 N N . THR A 1 85 ? -13.196 18.927 20.440 1.00 77.88 85 THR A N 1
ATOM 702 C CA . THR A 1 85 ? -12.060 18.741 21.353 1.00 77.88 85 THR A CA 1
ATOM 703 C C . THR A 1 85 ? -10.963 19.782 21.112 1.00 77.88 85 THR A C 1
ATOM 705 O O . THR A 1 85 ? -10.391 20.317 22.064 1.00 77.88 85 THR A O 1
ATOM 708 N N . LEU A 1 86 ? -10.678 20.125 19.852 1.00 72.38 86 LEU A N 1
ATOM 709 C CA . LEU A 1 86 ? -9.727 21.176 19.483 1.00 72.38 86 LEU A CA 1
ATOM 710 C C . LEU A 1 86 ? -10.228 22.566 1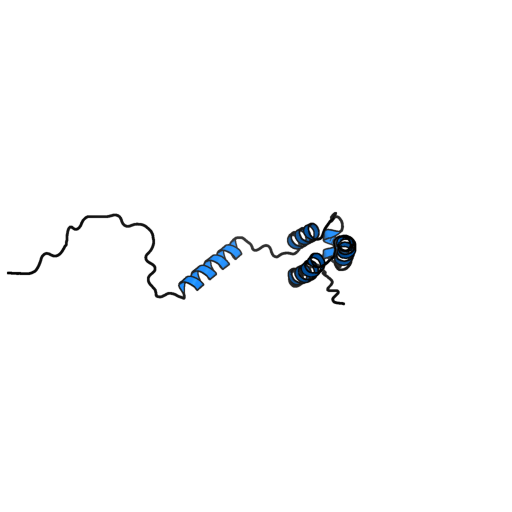9.901 1.00 72.38 86 LEU A C 1
ATOM 712 O O . LEU A 1 86 ? -9.459 23.318 20.498 1.00 72.38 86 LEU A O 1
ATOM 716 N N . ARG A 1 87 ? -11.519 22.874 19.699 1.00 65.19 87 ARG A N 1
ATOM 717 C CA . ARG A 1 87 ? -12.158 24.115 20.186 1.00 65.19 87 ARG A CA 1
ATOM 718 C C . ARG A 1 87 ? -12.122 24.230 21.709 1.00 65.19 87 ARG A C 1
ATOM 720 O O . ARG A 1 87 ? -11.874 25.308 22.246 1.00 65.19 87 ARG A O 1
ATOM 727 N N . GLN A 1 88 ? -12.337 23.129 22.425 1.00 59.78 88 GLN A N 1
ATOM 728 C CA . GLN A 1 88 ? -12.225 23.106 23.885 1.00 59.78 88 GLN A CA 1
ATOM 729 C C . GLN A 1 88 ? -10.776 23.286 24.354 1.00 59.78 88 GLN A C 1
ATOM 731 O O . GLN A 1 88 ? -10.528 23.993 25.332 1.00 59.78 88 GLN A O 1
ATOM 736 N N . LYS A 1 89 ? -9.800 22.697 23.650 1.00 57.38 89 LYS A N 1
ATOM 737 C CA . LYS A 1 89 ? -8.370 22.883 23.939 1.00 57.38 89 LYS A CA 1
ATOM 738 C C . LYS A 1 89 ? -7.900 24.314 23.662 1.00 57.38 89 LYS A C 1
ATOM 740 O O . LYS A 1 89 ? -7.147 24.844 24.476 1.00 57.38 89 LYS A O 1
ATOM 745 N N . SER A 1 90 ? -8.377 24.965 22.596 1.00 55.22 90 SER A N 1
ATOM 746 C CA . SER A 1 90 ? -8.120 26.393 22.350 1.00 55.22 90 SER A CA 1
ATOM 747 C C . SER A 1 90 ? -8.847 27.300 23.348 1.00 55.22 90 SER A C 1
ATOM 749 O O . SER A 1 90 ? -8.328 28.346 23.710 1.00 55.22 90 SER A O 1
ATOM 751 N N . GLY A 1 91 ? -10.010 26.881 23.858 1.00 51.50 91 GLY A N 1
ATOM 752 C CA . GLY A 1 91 ? -10.736 27.586 24.920 1.00 51.50 91 GLY A CA 1
ATOM 753 C C . GLY A 1 91 ? -10.110 27.463 26.317 1.00 51.50 91 GLY A C 1
ATOM 754 O O . GLY A 1 91 ? -10.424 28.258 27.195 1.00 51.50 91 GLY A O 1
ATOM 755 N N . ARG A 1 92 ? -9.203 26.498 26.544 1.00 47.16 92 ARG A N 1
ATOM 756 C CA . ARG A 1 92 ? -8.503 26.310 27.835 1.00 47.16 92 ARG A CA 1
ATOM 757 C C . ARG A 1 92 ? -7.173 27.052 27.962 1.00 47.16 92 ARG A C 1
ATOM 759 O O . ARG A 1 92 ? -6.548 26.996 29.018 1.00 47.16 92 ARG A O 1
ATOM 766 N N . LYS A 1 93 ? -6.748 27.781 26.934 1.00 48.31 93 LYS A N 1
ATOM 767 C CA . LYS A 1 93 ? -5.652 28.748 27.025 1.00 48.31 93 LYS A CA 1
ATOM 768 C C . LYS A 1 93 ? -6.092 30.023 26.334 1.00 48.31 93 LYS A C 1
ATOM 770 O O . LYS A 1 93 ? -5.854 30.175 25.147 1.00 48.31 93 LYS A O 1
ATOM 775 N N . ASN A 1 94 ? -6.803 30.862 27.081 1.00 38.81 94 ASN A N 1
ATOM 776 C CA . ASN A 1 94 ? -6.654 32.316 27.105 1.00 38.81 94 ASN A CA 1
ATOM 777 C C . ASN A 1 94 ? -7.767 32.887 27.983 1.00 38.81 94 ASN A C 1
ATOM 779 O O . ASN A 1 94 ? -8.862 33.193 27.523 1.00 38.81 94 ASN A O 1
ATOM 783 N N . ASN A 1 95 ? -7.431 33.112 29.251 1.00 41.34 95 ASN A N 1
ATOM 784 C CA . ASN A 1 95 ? -8.048 34.163 30.055 1.00 41.34 95 ASN A CA 1
ATOM 785 C C . ASN A 1 95 ? -7.541 35.529 29.536 1.00 41.34 95 ASN A C 1
ATOM 787 O O . ASN A 1 95 ? -6.937 36.312 30.260 1.00 41.34 95 ASN A O 1
ATOM 791 N N . VAL A 1 96 ? -7.692 35.762 28.230 1.00 41.53 96 VAL A N 1
ATOM 792 C CA . VAL A 1 96 ? -7.414 37.025 27.556 1.00 41.53 96 VAL A CA 1
ATOM 793 C C . VAL A 1 96 ? -8.597 37.262 26.639 1.00 41.53 96 VAL A C 1
ATOM 795 O O . VAL A 1 96 ? -8.817 36.548 25.665 1.00 41.53 96 VAL A O 1
ATOM 798 N N . ILE A 1 97 ? -9.375 38.248 27.060 1.00 48.81 97 ILE A N 1
ATOM 799 C CA . ILE A 1 97 ? -10.512 38.878 26.407 1.00 48.81 97 ILE A CA 1
ATOM 800 C C . ILE A 1 97 ? -10.291 38.920 24.888 1.00 48.81 97 ILE A C 1
ATOM 802 O O . ILE A 1 97 ? -9.525 39.740 24.389 1.00 48.81 97 ILE A O 1
ATOM 806 N N . LEU A 1 98 ? -10.979 38.056 24.145 1.00 41.41 98 LEU A N 1
ATOM 807 C CA . LEU A 1 98 ? -11.210 38.269 22.722 1.00 41.41 98 LEU A CA 1
ATOM 808 C C . LEU A 1 98 ? -12.657 38.710 22.587 1.00 41.41 98 LEU A C 1
ATOM 810 O O . LEU A 1 98 ? -13.580 37.897 22.573 1.00 41.41 98 LEU A O 1
ATOM 814 N N . GLN A 1 99 ? -12.823 40.035 22.564 1.00 40.94 99 GLN A N 1
ATOM 815 C CA . GLN A 1 99 ? -14.062 40.671 22.154 1.00 40.94 99 GLN A CA 1
ATOM 816 C C . GLN A 1 99 ? -14.467 40.102 20.796 1.00 40.94 99 GLN A C 1
ATOM 818 O O . GLN A 1 99 ? -13.741 40.175 19.805 1.00 40.94 99 GLN A O 1
ATOM 823 N N . SER A 1 100 ? -15.647 39.503 20.813 1.00 42.31 100 SER A N 1
ATOM 824 C CA . SER A 1 100 ? -16.428 39.061 19.678 1.00 42.31 100 SER A CA 1
ATOM 825 C C . SER A 1 100 ? -16.539 40.159 18.62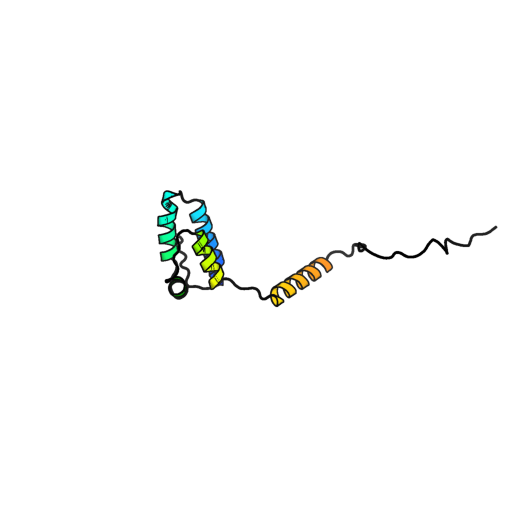5 1.00 42.31 100 SER A C 1
ATOM 827 O O . SER A 1 100 ? -17.096 41.229 18.876 1.00 42.31 100 SER A O 1
ATOM 829 N N . GLY A 1 101 ? -16.072 39.850 17.419 1.00 44.25 101 GLY A N 1
ATOM 830 C CA . GLY A 1 101 ? -16.564 40.505 16.224 1.00 44.25 101 GLY A CA 1
ATOM 831 C C . GLY A 1 101 ? -18.057 40.222 16.081 1.00 44.25 101 GLY A C 1
ATOM 832 O O . GLY A 1 101 ? -18.462 39.069 15.963 1.00 44.25 101 GLY A O 1
ATOM 833 N N . ALA A 1 102 ? -18.813 41.316 16.046 1.00 40.78 102 ALA A N 1
ATOM 834 C CA . ALA A 1 102 ? -20.188 41.453 15.590 1.00 40.78 102 ALA A CA 1
ATOM 835 C C . ALA A 1 102 ? -21.308 41.433 16.665 1.00 40.78 102 ALA A C 1
ATOM 837 O O . ALA A 1 102 ? -21.760 40.401 17.150 1.00 40.78 102 ALA A O 1
ATOM 838 N N . ILE A 1 103 ? -21.857 42.650 16.807 1.00 43.09 103 ILE A N 1
ATOM 839 C CA . ILE A 1 103 ? -23.264 43.040 17.007 1.00 43.09 103 ILE A CA 1
ATOM 840 C C . ILE A 1 103 ? -23.665 43.425 18.438 1.00 43.09 103 ILE A C 1
ATOM 842 O O . ILE A 1 103 ? -24.252 42.645 19.178 1.00 43.09 103 ILE A O 1
ATOM 846 N N . GLN A 1 104 ? -23.535 44.724 18.731 1.00 38.38 104 GLN A N 1
ATOM 847 C CA . GLN A 1 104 ? -24.659 45.454 19.318 1.00 38.38 104 GLN A CA 1
ATOM 848 C C . GLN A 1 104 ? -24.669 46.911 18.839 1.00 38.38 104 GLN A C 1
ATOM 850 O O . GLN A 1 104 ? -24.130 47.827 19.450 1.00 38.38 104 GLN A O 1
ATOM 855 N N . THR A 1 105 ? -25.307 47.123 17.692 1.00 41.84 105 THR A N 1
ATOM 856 C CA . THR A 1 105 ? -26.024 48.365 17.423 1.00 41.84 105 THR A CA 1
ATOM 857 C C . THR A 1 105 ? -27.081 48.532 18.512 1.00 41.84 105 THR A C 1
ATOM 859 O O . THR A 1 105 ? -28.035 47.760 18.546 1.00 41.84 105 THR A O 1
ATOM 862 N N . ASN A 1 106 ? -26.931 49.517 19.403 1.00 39.25 106 ASN A N 1
ATOM 863 C CA . ASN A 1 106 ? -28.058 50.330 19.866 1.00 39.25 106 ASN A CA 1
ATOM 864 C C . ASN A 1 106 ? -27.630 51.514 20.752 1.00 39.25 106 ASN A C 1
ATOM 866 O O . ASN A 1 106 ? -27.007 51.349 21.792 1.00 39.25 106 ASN A O 1
ATOM 870 N N . GLN A 1 107 ? -28.106 52.683 20.317 1.00 40.41 107 GLN A N 1
ATOM 871 C CA . GLN A 1 107 ? -28.463 53.884 21.078 1.00 40.41 107 GLN A CA 1
ATOM 872 C C . GLN A 1 107 ? -27.344 54.730 21.696 1.00 40.41 107 GLN A C 1
ATOM 874 O O . GLN A 1 107 ? -26.909 54.533 22.823 1.00 40.41 107 GLN A O 1
ATOM 879 N N . ASN A 1 108 ? -26.993 55.786 20.956 1.00 39.50 108 ASN A N 1
ATOM 880 C CA . ASN A 1 108 ? -26.960 57.167 21.447 1.00 39.50 108 ASN A CA 1
ATOM 881 C C . ASN A 1 108 ? -27.093 57.319 22.976 1.00 39.50 108 ASN A C 1
ATOM 883 O O . ASN A 1 108 ? -28.202 57.400 23.497 1.00 39.50 108 ASN A O 1
ATOM 887 N N . LEU A 1 109 ? -25.948 57.381 23.662 1.00 46.16 109 LEU A N 1
ATOM 888 C CA . LEU A 1 109 ? -25.508 58.481 24.539 1.00 46.16 109 LEU A CA 1
ATOM 889 C C . LEU A 1 109 ? -26.511 59.134 25.519 1.00 46.16 109 LEU A C 1
ATOM 891 O O . LEU A 1 109 ? -26.260 60.245 25.978 1.00 46.16 109 LEU A O 1
ATOM 895 N N . LYS A 1 110 ? -27.619 58.495 25.909 1.00 49.19 110 LYS A N 1
ATOM 896 C CA . LYS A 1 110 ? -28.634 59.174 26.735 1.00 49.19 110 LYS A CA 1
ATOM 897 C C . LYS A 1 110 ? -28.297 59.297 28.226 1.00 49.19 110 LYS A C 1
ATOM 899 O O . LYS A 1 110 ? -29.055 59.938 28.939 1.00 49.19 110 LYS A O 1
ATOM 904 N N . TYR A 1 111 ? -27.173 58.759 28.700 1.00 42.66 111 TYR A N 1
ATOM 905 C CA . TYR A 1 111 ? -26.768 58.888 30.107 1.00 42.66 111 TYR A CA 1
ATOM 906 C C . TYR A 1 111 ? -25.246 59.010 30.270 1.00 42.66 111 TYR A C 1
ATOM 908 O O . TYR A 1 111 ? -24.632 58.303 31.065 1.00 42.66 111 TYR A O 1
ATOM 916 N N . LEU A 1 112 ? -24.628 59.940 29.531 1.00 40.34 112 LEU A N 1
ATOM 917 C CA . LEU A 1 112 ? -23.454 60.631 30.066 1.00 40.34 112 LEU A CA 1
ATOM 918 C C . LEU A 1 112 ? -23.931 61.426 31.283 1.00 40.34 112 LEU A C 1
ATOM 920 O O . LEU A 1 112 ? -24.558 62.469 31.132 1.00 40.34 112 LEU A O 1
ATOM 924 N N . PHE A 1 113 ? -23.707 60.852 32.462 1.00 45.47 113 PHE A N 1
ATOM 925 C CA . PHE A 1 113 ? -23.380 61.553 33.698 1.00 45.47 113 PHE A CA 1
ATOM 926 C C . PHE A 1 113 ? -23.913 62.989 33.792 1.00 45.47 113 PHE A C 1
ATOM 928 O O . PHE A 1 113 ? -23.214 63.972 33.565 1.00 45.47 113 PHE A O 1
ATOM 935 N N . THR A 1 114 ? -25.169 63.087 34.216 1.00 44.50 114 THR A N 1
ATOM 936 C CA . THR A 1 114 ? -25.497 64.008 35.299 1.00 44.50 114 THR A CA 1
ATOM 937 C C . THR A 1 114 ? -24.538 63.787 36.470 1.00 44.50 114 THR A C 1
ATOM 939 O O . THR A 1 114 ? -24.286 62.637 36.841 1.00 44.50 114 THR A O 1
ATOM 942 N N . ASN A 1 115 ? -24.141 64.915 37.065 1.00 43.50 115 ASN A N 1
ATOM 943 C CA . ASN A 1 115 ? -23.374 65.134 38.297 1.00 43.50 115 ASN A CA 1
ATOM 944 C C . ASN A 1 115 ? -21.877 65.307 38.000 1.00 43.50 115 ASN A C 1
ATOM 946 O O . ASN A 1 115 ? -21.229 64.388 37.526 1.00 43.50 115 ASN A O 1
ATOM 950 N N . GLU A 1 116 ? -21.298 66.494 38.193 1.00 41.19 116 GLU A N 1
ATOM 951 C CA . GLU A 1 116 ? -21.206 67.145 39.506 1.00 41.19 116 GLU A CA 1
ATOM 952 C C . GLU A 1 116 ? -21.386 68.681 39.489 1.00 41.19 116 GLU A C 1
ATOM 954 O O . GLU A 1 116 ? -20.813 69.393 38.671 1.00 41.19 116 GLU A O 1
ATOM 959 N N . SER A 1 117 ? -22.211 69.138 40.436 1.00 40.19 117 SER A N 1
ATOM 960 C CA . SER A 1 117 ? -22.049 70.287 41.340 1.00 40.19 117 SER A CA 1
ATOM 961 C C . SER A 1 117 ? -21.367 71.578 40.866 1.00 40.19 117 SER A C 1
ATOM 963 O O . SER A 1 117 ? -20.151 71.638 40.693 1.00 40.19 117 SER A O 1
ATOM 965 N N . ASN A 1 118 ? -22.140 72.667 40.914 1.00 33.66 118 ASN A N 1
ATOM 966 C CA . ASN A 1 118 ? -21.822 73.788 41.806 1.00 33.66 118 ASN A CA 1
ATOM 967 C C . ASN A 1 118 ? -23.119 74.362 42.390 1.00 33.66 118 ASN A C 1
ATOM 969 O O . ASN A 1 118 ? -24.048 74.603 41.586 1.00 33.66 118 ASN A O 1
#

Organism: Asbolus verrucosus (NCBI:txid1661398)